Protein AF-A0A958CRR8-F1 (afdb_monomer_lite)

Secondary structure (DSSP, 8-state):
---SGGGS-GGG-----HHHHHH-HHHHHHHHHHHHHHTT----PPP-S-S---------S-HHHHHHHHHHHHHHHS-----

pLDDT: mean 84.97, std 11.8, range [39.78, 96.38]

Radius of gyration: 19.01 Å; chains: 1; bounding box: 40×30×40 Å

Sequence (83 aa):
MQADLAQVDPARRLDVGYEVFCADPGAVWNQITQRLGAQGMSADWPYTGPQQFPDTNQGRLSAGDTQAVLDTYRRLTGDRLTL

Foldseek 3Di:
DPPPVVPDDPLPDDDDDPQNCQQAVPVVVVVVQVSCVVVVDHDPDDDPDDRGHPPDPPDPDDPVRVVVVQVVCCVVPVDGDDD

Structure (mmCIF, N/CA/C/O backbone):
data_AF-A0A958CRR8-F1
#
_entry.id   AF-A0A958CRR8-F1
#
loop_
_atom_site.group_PDB
_atom_site.id
_atom_site.type_symbol
_atom_site.label_atom_id
_atom_site.label_alt_id
_atom_site.label_comp_id
_atom_site.label_asym_id
_atom_site.label_entity_id
_atom_site.label_seq_id
_atom_site.pdbx_PDB_ins_code
_atom_site.Cartn_x
_atom_site.Cartn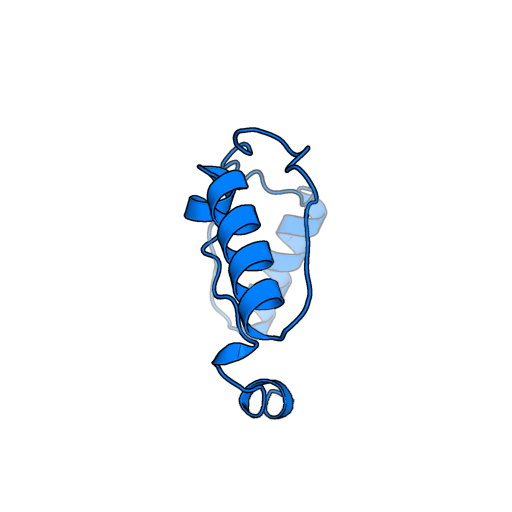_y
_atom_site.Cartn_z
_atom_site.occupancy
_atom_site.B_iso_or_equiv
_atom_site.auth_seq_id
_atom_site.auth_comp_id
_atom_site.auth_asym_id
_atom_site.auth_atom_id
_atom_site.pdbx_PDB_model_num
ATOM 1 N N . MET A 1 1 ? 18.698 -8.942 8.327 1.00 39.78 1 MET A N 1
ATOM 2 C CA . MET A 1 1 ? 17.997 -7.954 9.176 1.00 39.78 1 MET A CA 1
ATOM 3 C C . MET A 1 1 ? 16.538 -7.894 8.738 1.00 39.78 1 MET A C 1
ATOM 5 O O . MET A 1 1 ? 16.202 -7.092 7.884 1.00 39.78 1 MET A O 1
ATOM 9 N N . GLN A 1 2 ? 15.698 -8.813 9.218 1.00 51.28 2 GLN A N 1
ATOM 10 C CA . GLN A 1 2 ? 14.279 -8.902 8.819 1.00 51.28 2 GLN A CA 1
ATOM 11 C C . GLN A 1 2 ? 13.359 -9.194 10.024 1.00 51.28 2 GLN A C 1
ATOM 13 O O . GLN A 1 2 ? 12.168 -9.420 9.852 1.00 51.28 2 GLN A O 1
ATOM 18 N N . ALA A 1 3 ? 13.913 -9.214 11.244 1.00 54.91 3 ALA A N 1
ATOM 19 C CA . ALA A 1 3 ? 13.249 -9.749 12.433 1.00 54.91 3 ALA A CA 1
ATOM 20 C C . ALA A 1 3 ? 12.392 -8.724 13.201 1.00 54.91 3 ALA A C 1
ATOM 22 O O . ALA A 1 3 ? 11.503 -9.130 13.942 1.00 54.91 3 ALA A O 1
ATOM 23 N N . ASP A 1 4 ? 12.600 -7.419 13.005 1.00 61.34 4 ASP A N 1
ATOM 24 C CA . ASP A 1 4 ? 11.937 -6.400 13.838 1.00 61.34 4 ASP A CA 1
ATOM 25 C C . ASP A 1 4 ? 10.505 -6.075 13.384 1.00 61.34 4 ASP A C 1
ATOM 27 O O . ASP A 1 4 ? 9.667 -5.675 14.187 1.00 61.34 4 ASP A O 1
ATOM 31 N N . LEU A 1 5 ? 10.172 -6.322 12.112 1.00 61.78 5 LEU A N 1
ATOM 32 C CA . LEU A 1 5 ? 8.804 -6.155 11.600 1.00 61.78 5 LEU A CA 1
ATOM 33 C C . LEU A 1 5 ? 7.879 -7.320 11.981 1.00 61.78 5 LEU A C 1
ATOM 35 O O . LEU A 1 5 ? 6.662 -7.156 11.9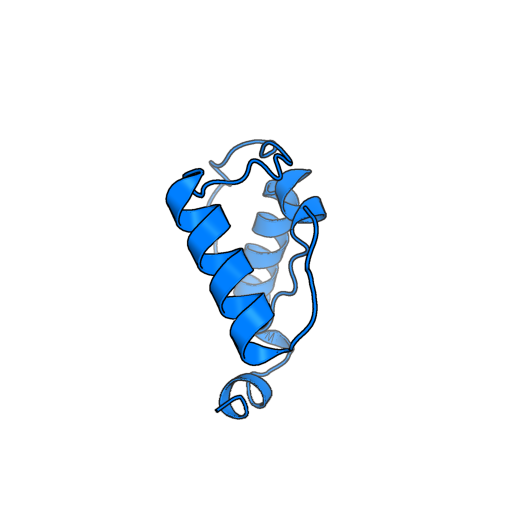90 1.00 61.78 5 LEU A O 1
ATOM 39 N N . ALA A 1 6 ? 8.440 -8.482 12.332 1.00 65.31 6 ALA A N 1
ATOM 40 C CA . ALA A 1 6 ? 7.664 -9.641 12.775 1.00 65.31 6 ALA A CA 1
ATOM 41 C C . ALA A 1 6 ? 7.038 -9.444 14.168 1.00 65.31 6 ALA A C 1
ATOM 43 O O . ALA A 1 6 ? 6.143 -10.194 14.546 1.00 65.31 6 ALA A O 1
ATOM 44 N N . GLN A 1 7 ? 7.501 -8.443 14.926 1.00 77.00 7 GLN A N 1
ATOM 45 C CA . GLN A 1 7 ? 7.015 -8.135 16.274 1.00 77.00 7 GLN A CA 1
ATOM 46 C C . GLN A 1 7 ? 5.876 -7.106 16.294 1.00 77.00 7 GLN A C 1
ATOM 48 O O . GLN A 1 7 ? 5.338 -6.804 17.359 1.00 77.00 7 GLN A O 1
ATOM 53 N N . VAL A 1 8 ? 5.505 -6.544 15.140 1.00 80.94 8 VAL A N 1
ATOM 54 C CA . VAL A 1 8 ? 4.398 -5.589 15.067 1.00 80.94 8 VAL A CA 1
ATOM 55 C C . VAL A 1 8 ? 3.084 -6.340 15.253 1.00 80.94 8 VAL A C 1
ATOM 57 O O . VAL A 1 8 ? 2.798 -7.297 14.535 1.00 80.94 8 VAL A O 1
ATOM 60 N N . ASP A 1 9 ? 2.282 -5.880 16.214 1.00 82.94 9 ASP A N 1
ATOM 61 C CA . ASP A 1 9 ? 0.927 -6.376 16.447 1.00 82.94 9 ASP A CA 1
ATOM 62 C C . ASP A 1 9 ? 0.139 -6.407 15.120 1.00 82.94 9 ASP A C 1
ATOM 64 O O . ASP A 1 9 ? 0.046 -5.369 14.453 1.00 82.94 9 ASP A O 1
ATOM 68 N N . PRO A 1 10 ? -0.447 -7.553 14.723 1.00 83.38 10 PRO A N 1
ATOM 69 C CA . PRO A 1 10 ? -1.277 -7.650 13.526 1.00 83.38 10 PRO A CA 1
ATOM 70 C C . PRO A 1 10 ? -2.388 -6.596 13.454 1.00 83.38 10 PRO A C 1
ATOM 72 O O . PRO A 1 10 ? -2.719 -6.135 12.362 1.00 83.38 10 PRO A O 1
ATOM 75 N N . ALA A 1 11 ? -2.927 -6.150 14.594 1.00 83.12 11 ALA A N 1
ATOM 76 C CA . ALA A 1 11 ? -3.927 -5.081 14.649 1.00 83.12 11 ALA A CA 1
ATOM 77 C C . ALA A 1 11 ? -3.389 -3.722 14.155 1.00 83.12 11 ALA A C 1
ATOM 79 O O . ALA A 1 11 ? -4.159 -2.854 13.741 1.00 83.12 11 ALA A O 1
ATOM 80 N N . ARG A 1 12 ? -2.063 -3.548 14.157 1.00 83.81 12 ARG A N 1
ATOM 81 C CA . ARG A 1 12 ? -1.339 -2.366 13.667 1.00 83.81 12 ARG A CA 1
ATOM 82 C C . ARG A 1 12 ? -0.752 -2.564 12.266 1.00 83.81 12 ARG A C 1
ATOM 84 O O . ARG A 1 12 ? -0.046 -1.683 11.782 1.00 83.81 12 ARG A O 1
ATOM 91 N N . ARG A 1 13 ? -1.044 -3.687 11.598 1.00 87.31 13 ARG A N 1
ATOM 92 C CA . ARG A 1 13 ? -0.572 -3.986 10.239 1.00 87.31 13 ARG A CA 1
ATOM 93 C C . ARG A 1 13 ? -1.692 -3.845 9.223 1.00 87.31 13 ARG A C 1
ATOM 95 O O . ARG A 1 13 ? -2.759 -4.417 9.405 1.00 87.31 13 ARG A O 1
ATOM 102 N N . LEU A 1 14 ? -1.453 -3.141 8.119 1.00 89.81 14 LEU A N 1
ATOM 103 C CA . LEU A 1 14 ? -2.343 -3.082 6.955 1.00 89.81 14 LEU A CA 1
ATOM 104 C C . LEU A 1 14 ? -1.644 -3.698 5.749 1.00 89.81 14 LEU A C 1
ATOM 106 O O . LEU A 1 14 ? -0.607 -3.203 5.324 1.00 89.81 14 LEU A O 1
ATOM 110 N N . ASP A 1 15 ? -2.227 -4.773 5.225 1.00 90.75 15 ASP A N 1
ATOM 111 C CA . ASP A 1 15 ? -1.758 -5.416 4.005 1.00 90.75 15 ASP A CA 1
ATOM 112 C C . ASP A 1 15 ? -2.509 -4.802 2.823 1.00 90.75 15 ASP A C 1
ATOM 114 O O . ASP A 1 15 ? -3.738 -4.848 2.768 1.00 90.75 15 ASP A O 1
ATOM 118 N N . VAL A 1 16 ? -1.769 -4.198 1.896 1.00 92.56 16 VAL A N 1
ATOM 119 C CA . VAL A 1 16 ? -2.328 -3.516 0.728 1.00 92.56 16 VAL A CA 1
ATOM 120 C C . VAL A 1 16 ? -1.697 -4.104 -0.525 1.00 92.56 16 VAL A C 1
ATOM 122 O O . VAL A 1 16 ? -0.492 -3.979 -0.733 1.00 92.56 16 VAL A O 1
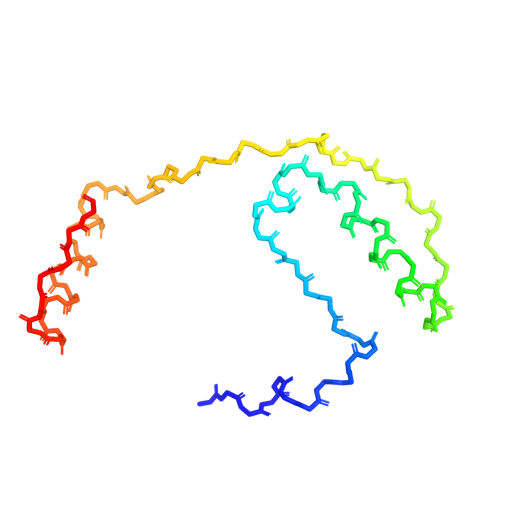ATOM 125 N N . GLY A 1 17 ? -2.513 -4.753 -1.356 1.00 90.44 17 GLY A N 1
ATOM 126 C CA . GLY A 1 17 ? -2.091 -5.197 -2.683 1.00 90.44 17 GLY A CA 1
ATOM 127 C C . GLY A 1 1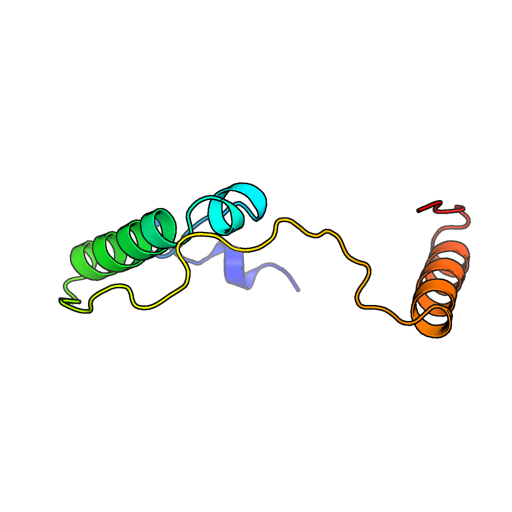7 ? -1.930 -4.003 -3.620 1.00 90.44 17 GLY A C 1
ATOM 128 O O . GLY A 1 17 ? -2.764 -3.097 -3.600 1.00 90.44 17 GLY A O 1
ATOM 129 N N . TYR A 1 18 ? -0.879 -4.005 -4.439 1.00 88.19 18 TYR A N 1
ATOM 130 C CA . TYR A 1 18 ? -0.591 -2.913 -5.371 1.00 88.19 18 TYR A CA 1
ATOM 131 C C . TYR A 1 18 ? -1.747 -2.693 -6.352 1.00 88.19 18 TYR A C 1
ATOM 133 O O . TYR A 1 18 ? -2.255 -1.583 -6.476 1.00 88.19 18 TYR A O 1
ATOM 141 N N . GLU A 1 19 ? -2.223 -3.766 -6.976 1.00 89.19 19 GLU A N 1
ATOM 142 C CA . GLU A 1 19 ? -3.292 -3.741 -7.973 1.00 89.19 19 GLU A CA 1
ATOM 143 C C . GLU A 1 19 ? -4.610 -3.265 -7.355 1.00 89.19 19 GLU A C 1
ATOM 145 O O . GLU A 1 19 ? -5.325 -2.457 -7.942 1.00 89.19 19 GLU A O 1
ATOM 150 N N . VAL A 1 20 ? -4.901 -3.716 -6.131 1.00 88.25 20 VAL A N 1
ATOM 151 C CA . VAL A 1 20 ? -6.099 -3.313 -5.381 1.00 88.25 20 VAL A CA 1
ATOM 152 C C . VAL A 1 20 ? -6.038 -1.830 -5.022 1.00 88.25 20 VAL A C 1
ATOM 154 O O . VAL A 1 20 ? -7.025 -1.121 -5.187 1.00 88.25 20 VAL A O 1
ATOM 157 N N . PHE A 1 21 ? -4.878 -1.343 -4.574 1.00 93.00 21 PHE A N 1
ATOM 158 C CA . PHE A 1 21 ? -4.679 0.074 -4.279 1.00 93.00 21 PHE A CA 1
ATOM 159 C C . PHE A 1 21 ? -4.775 0.948 -5.526 1.00 93.00 21 PHE A C 1
ATOM 161 O O . PHE A 1 21 ? -5.350 2.030 -5.467 1.00 93.00 21 PHE A O 1
ATOM 168 N N . CYS A 1 22 ? -4.217 0.499 -6.648 1.00 92.19 22 CYS A N 1
ATOM 169 C CA . CYS A 1 22 ? -4.325 1.231 -7.900 1.00 92.19 22 CYS A CA 1
ATOM 170 C C . CYS A 1 22 ? -5.776 1.303 -8.384 1.00 92.19 22 CYS A C 1
ATOM 172 O O . CYS A 1 22 ? -6.205 2.371 -8.813 1.00 92.19 22 CYS A O 1
ATOM 174 N N . ALA A 1 23 ? -6.539 0.215 -8.268 1.00 93.12 23 ALA A N 1
ATOM 175 C CA . ALA A 1 23 ? -7.938 0.181 -8.683 1.00 93.12 23 ALA A CA 1
ATOM 176 C C . ALA A 1 23 ? -8.863 1.013 -7.776 1.00 93.12 23 ALA A C 1
ATOM 178 O O . ALA A 1 23 ? -9.757 1.684 -8.285 1.00 93.12 23 ALA A O 1
ATOM 179 N N . ASP A 1 24 ? -8.659 0.973 -6.455 1.00 95.31 24 ASP A N 1
ATOM 180 C CA . ASP A 1 24 ? -9.494 1.688 -5.483 1.00 95.31 24 ASP A CA 1
ATOM 181 C C . ASP A 1 24 ? -8.685 2.131 -4.242 1.00 95.31 24 ASP A C 1
ATOM 183 O O . ASP A 1 24 ? -8.704 1.489 -3.181 1.00 95.31 24 ASP A O 1
ATOM 187 N N . PRO A 1 25 ? -7.964 3.260 -4.328 1.00 96.06 25 PRO A N 1
ATOM 188 C CA . PRO A 1 25 ? -7.217 3.793 -3.194 1.00 96.06 25 PRO A CA 1
ATOM 189 C C . PRO A 1 25 ? -8.134 4.368 -2.100 1.00 96.06 25 PRO A C 1
ATOM 191 O O . PRO A 1 25 ? -7.707 4.490 -0.948 1.00 96.06 25 PRO A O 1
ATOM 194 N N . GLY A 1 26 ? -9.393 4.689 -2.421 1.00 96.38 26 GLY A N 1
ATOM 195 C CA . GLY A 1 26 ? -10.391 5.149 -1.455 1.00 96.38 26 GLY A CA 1
ATOM 196 C C . GLY A 1 26 ? 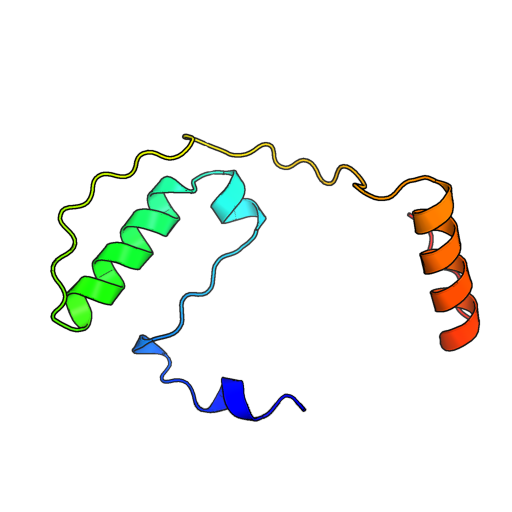-10.796 4.042 -0.479 1.00 96.38 26 GLY A C 1
ATOM 197 O O . GLY A 1 26 ? -10.877 4.274 0.729 1.00 96.38 26 GLY A O 1
ATOM 198 N N . ALA A 1 27 ? -10.960 2.808 -0.960 1.00 94.62 27 ALA A N 1
ATOM 199 C CA . ALA A 1 27 ? -11.174 1.652 -0.090 1.00 94.62 27 ALA A CA 1
ATOM 200 C C . ALA A 1 27 ? -9.997 1.419 0.868 1.00 94.62 27 ALA A C 1
ATOM 202 O O . ALA A 1 27 ? -10.211 1.082 2.035 1.00 94.62 27 ALA A O 1
ATOM 203 N N . VAL A 1 28 ? -8.759 1.630 0.413 1.00 95.31 28 VAL A N 1
ATOM 204 C CA . VAL A 1 28 ? -7.570 1.534 1.276 1.00 95.31 28 VAL A CA 1
ATOM 205 C C . VAL A 1 28 ? -7.564 2.646 2.325 1.00 95.31 28 VAL A C 1
ATOM 207 O O . VAL A 1 28 ? -7.285 2.380 3.494 1.00 95.31 28 VAL A O 1
ATOM 210 N N . TRP A 1 29 ? -7.944 3.872 1.958 1.00 95.38 29 TRP A N 1
ATOM 211 C CA . TRP A 1 29 ? -8.115 4.966 2.919 1.00 95.38 29 TRP A CA 1
ATOM 212 C C . TRP A 1 29 ? -9.126 4.630 4.019 1.00 95.38 29 TRP A C 1
ATOM 214 O O . TRP A 1 29 ? -8.834 4.810 5.201 1.00 95.38 29 TRP A O 1
ATOM 224 N N . ASN A 1 30 ? -10.280 4.072 3.652 1.00 93.69 30 ASN A N 1
ATOM 225 C CA . ASN A 1 30 ? -11.298 3.663 4.619 1.00 93.69 30 ASN A CA 1
ATOM 226 C C . ASN A 1 30 ? -10.776 2.591 5.590 1.00 93.69 30 ASN A C 1
ATOM 228 O O . ASN A 1 30 ? -11.086 2.620 6.779 1.00 93.69 30 ASN A O 1
ATOM 232 N N . GLN A 1 31 ? -9.935 1.668 5.114 1.00 93.38 31 GLN A N 1
ATOM 233 C CA . GLN A 1 31 ? -9.289 0.682 5.985 1.00 93.38 31 GLN A CA 1
ATOM 234 C C . GLN A 1 31 ? -8.317 1.341 6.974 1.00 93.38 31 GLN A C 1
ATOM 236 O O . GLN A 1 31 ? -8.257 0.934 8.136 1.00 93.38 31 GLN A O 1
ATOM 241 N N . ILE A 1 32 ? -7.579 2.372 6.544 1.00 92.44 32 ILE A N 1
ATOM 242 C CA . ILE A 1 32 ? -6.680 3.144 7.415 1.00 92.44 32 ILE A CA 1
ATOM 243 C C . ILE A 1 32 ? -7.480 3.835 8.521 1.00 92.44 32 ILE A C 1
ATOM 245 O O . ILE A 1 32 ? -7.167 3.658 9.700 1.00 92.44 32 ILE A O 1
ATOM 249 N N . THR A 1 33 ? -8.522 4.590 8.170 1.00 93.56 33 THR A N 1
ATOM 250 C CA . THR A 1 33 ? -9.316 5.345 9.152 1.00 93.56 33 THR A CA 1
ATOM 251 C C . THR A 1 33 ? -10.037 4.418 10.125 1.00 93.56 33 THR A C 1
ATOM 253 O O . THR A 1 33 ? -10.015 4.666 11.330 1.00 93.56 33 THR A O 1
ATOM 256 N N . GLN A 1 34 ? -10.573 3.289 9.653 1.00 91.12 34 GLN A N 1
ATOM 257 C CA . GLN A 1 34 ? -11.182 2.273 10.513 1.00 91.12 34 GLN A CA 1
ATOM 258 C C . GLN A 1 34 ? -10.176 1.679 11.516 1.00 91.12 34 GLN A C 1
ATOM 260 O O . GLN A 1 34 ? -10.494 1.514 12.696 1.00 91.12 34 GLN A O 1
ATOM 265 N N . ARG A 1 35 ? -8.950 1.374 11.072 1.00 90.94 35 ARG A N 1
ATOM 266 C CA . ARG A 1 35 ? -7.878 0.835 11.931 1.00 90.94 35 ARG A CA 1
ATOM 267 C C . ARG A 1 35 ? -7.409 1.839 12.977 1.00 90.94 35 ARG A C 1
ATOM 269 O O . ARG A 1 35 ? -7.136 1.442 14.108 1.00 90.94 35 ARG A O 1
ATOM 276 N N . LEU A 1 36 ? -7.311 3.114 12.611 1.00 90.94 36 LEU A N 1
ATOM 277 C CA . LEU A 1 36 ? -7.004 4.198 13.547 1.00 90.94 36 LEU A CA 1
ATOM 278 C C . LEU A 1 36 ? -8.139 4.376 14.569 1.00 90.94 36 LEU A C 1
ATOM 280 O O . LEU A 1 36 ? -7.869 4.455 15.768 1.00 90.94 36 LEU A O 1
ATOM 284 N N . GLY A 1 37 ? -9.393 4.302 14.115 1.00 91.50 37 GLY A N 1
ATOM 285 C CA . GLY A 1 37 ? -10.589 4.290 14.963 1.00 91.50 37 GLY A CA 1
ATOM 286 C C . GLY A 1 37 ? -10.561 3.192 16.020 1.00 91.50 37 GLY A C 1
ATOM 287 O O . GLY A 1 37 ? -10.769 3.456 17.203 1.00 91.50 37 GLY A O 1
ATOM 288 N N . ALA A 1 38 ? -10.207 1.968 15.624 1.00 89.62 38 ALA A N 1
ATOM 289 C CA . ALA A 1 38 ? -10.067 0.836 16.542 1.00 89.62 38 ALA A CA 1
ATOM 290 C C . ALA A 1 38 ? -8.957 1.027 17.598 1.00 89.62 38 ALA A C 1
ATOM 292 O O . ALA A 1 38 ? -8.972 0.364 18.632 1.00 89.62 38 ALA A O 1
ATOM 293 N N . GLN A 1 39 ? -8.013 1.942 17.361 1.00 90.00 39 GLN A N 1
ATOM 294 C CA . GLN A 1 39 ? -6.950 2.317 18.300 1.00 90.00 39 GLN A CA 1
ATOM 295 C C . GLN A 1 39 ? -7.319 3.540 19.159 1.00 90.00 39 GLN A C 1
ATOM 297 O O . GLN A 1 39 ? -6.475 4.054 19.890 1.00 90.00 39 GLN A O 1
ATOM 302 N N . GLY A 1 40 ? -8.567 4.014 19.081 1.00 92.81 40 GLY A N 1
ATOM 303 C CA . GLY A 1 40 ? -9.054 5.173 19.829 1.00 92.81 40 GLY A CA 1
ATOM 304 C C . GLY A 1 40 ? -8.723 6.523 19.189 1.00 92.81 40 GLY A C 1
ATOM 305 O O . GLY A 1 40 ? -8.908 7.555 19.830 1.00 92.81 40 GLY A O 1
ATOM 306 N N . MET A 1 41 ? -8.241 6.542 17.942 1.00 90.31 41 MET A N 1
ATOM 307 C CA . MET A 1 41 ? -7.995 7.778 17.198 1.00 90.31 41 MET A CA 1
ATOM 308 C C . MET A 1 41 ? -9.203 8.105 16.320 1.00 90.31 41 MET A C 1
ATOM 310 O O . MET A 1 41 ? -9.611 7.283 15.508 1.00 90.31 41 MET A O 1
ATOM 314 N N . SER A 1 42 ? -9.756 9.313 16.439 1.00 86.38 42 SER A N 1
ATOM 315 C CA . SER A 1 42 ? -10.773 9.783 15.493 1.00 86.38 42 SER A CA 1
ATOM 316 C C . SER A 1 42 ? -10.104 10.445 14.292 1.00 86.38 42 SER A C 1
ATOM 318 O O . SER A 1 42 ? -9.276 11.342 14.462 1.00 86.38 42 SER A O 1
ATOM 320 N N . ALA A 1 43 ? -10.467 10.010 13.089 1.00 79.62 43 ALA A N 1
ATOM 321 C CA . ALA A 1 43 ? -9.997 10.576 11.833 1.00 79.62 43 ALA A CA 1
ATOM 322 C C . ALA A 1 43 ? -11.205 10.931 10.956 1.00 79.62 43 ALA A C 1
ATOM 324 O O . ALA A 1 43 ? -11.570 10.177 10.059 1.00 79.62 43 ALA A O 1
ATOM 325 N N . ASP A 1 44 ? -11.803 12.102 11.190 1.00 84.44 44 ASP A N 1
ATOM 326 C CA . ASP A 1 44 ? -12.862 12.676 10.337 1.00 84.44 44 ASP A CA 1
ATOM 327 C C . ASP A 1 44 ? -12.281 13.354 9.084 1.00 84.44 44 ASP A C 1
ATOM 329 O O . ASP A 1 44 ? -12.747 14.393 8.610 1.00 84.44 44 ASP A O 1
ATOM 333 N N . TRP A 1 45 ? -11.195 12.794 8.557 1.00 89.88 45 TRP A N 1
ATOM 334 C CA . TRP A 1 45 ? -10.508 13.338 7.401 1.00 89.88 45 TRP A CA 1
ATOM 335 C C . TRP A 1 45 ? -11.117 12.760 6.123 1.00 89.88 45 TRP A C 1
ATOM 337 O O . TRP A 1 45 ? -11.099 11.537 5.932 1.00 89.88 45 TRP A O 1
ATOM 347 N N . PRO A 1 46 ? -11.634 13.608 5.219 1.00 92.69 46 PRO A N 1
ATOM 348 C CA . PRO A 1 46 ? -12.119 13.131 3.939 1.00 92.69 46 PRO A CA 1
ATOM 349 C C . PRO A 1 46 ? -10.948 12.620 3.100 1.00 92.69 46 PRO A C 1
ATOM 351 O O . PRO A 1 46 ? -9.850 13.182 3.122 1.00 92.69 46 PRO A O 1
ATOM 354 N N . TYR A 1 47 ? -11.198 11.578 2.313 1.00 94.81 47 TYR A N 1
ATOM 355 C CA . TYR A 1 47 ? -10.257 11.176 1.280 1.00 94.81 47 TYR A CA 1
ATOM 356 C C . TYR A 1 47 ? -10.213 12.240 0.177 1.00 94.81 47 TYR A C 1
ATOM 358 O O . TYR A 1 47 ? -11.247 12.597 -0.385 1.00 94.81 47 TYR A O 1
ATOM 366 N N . THR A 1 48 ? -9.019 12.737 -0.142 1.00 96.19 48 THR A N 1
ATOM 367 C CA . THR A 1 48 ? -8.798 13.768 -1.175 1.00 96.19 48 THR A CA 1
ATOM 368 C C . THR A 1 48 ? -7.919 13.284 -2.328 1.00 96.19 48 THR A C 1
ATOM 370 O O . THR A 1 48 ? -7.507 14.080 -3.171 1.00 96.19 48 THR A O 1
ATOM 373 N N . GLY A 1 49 ? -7.600 11.988 -2.361 1.00 93.94 49 GLY A N 1
ATOM 374 C CA . GLY A 1 49 ? -6.768 11.406 -3.406 1.00 93.94 49 GLY A CA 1
ATOM 375 C C . GLY A 1 49 ? -7.541 11.042 -4.683 1.00 93.94 49 GLY A C 1
ATOM 376 O O . GLY A 1 49 ? -8.754 11.250 -4.773 1.00 93.94 49 GLY A O 1
ATOM 377 N N . PRO A 1 50 ? -6.836 10.510 -5.695 1.00 94.88 50 PRO A N 1
ATOM 378 C CA . PRO A 1 50 ? -7.438 10.065 -6.952 1.00 94.88 50 PRO A CA 1
ATOM 379 C C . PRO A 1 50 ? -8.459 8.939 -6.755 1.00 94.88 50 PRO A C 1
ATOM 381 O O . PRO A 1 50 ? -8.325 8.140 -5.840 1.00 94.88 50 PRO A O 1
ATOM 384 N N . GLN A 1 51 ? -9.438 8.809 -7.657 1.00 95.00 51 GLN A N 1
ATOM 385 C CA . GLN A 1 51 ? -10.364 7.662 -7.639 1.00 95.00 51 GLN A CA 1
ATOM 386 C C . GLN A 1 51 ? -9.692 6.337 -8.015 1.00 95.00 51 GLN A C 1
ATOM 388 O O . GLN A 1 51 ? -10.162 5.285 -7.610 1.00 95.00 51 GLN A O 1
ATOM 393 N N . GLN A 1 52 ? -8.613 6.401 -8.792 1.00 94.69 52 GLN A N 1
ATOM 394 C CA . GLN A 1 52 ? -7.790 5.2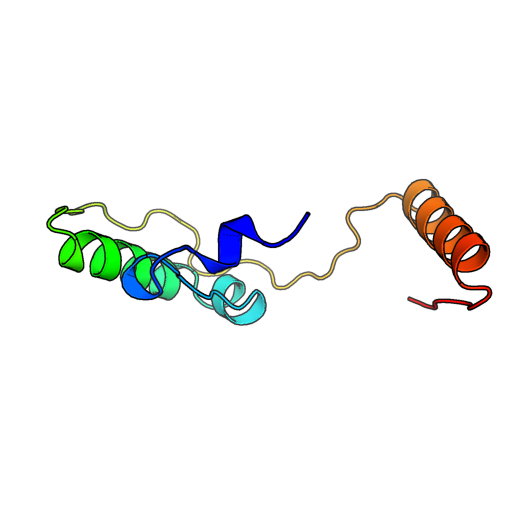72 -9.206 1.00 94.69 52 GLN A CA 1
ATOM 395 C C . GLN A 1 52 ? -6.405 5.798 -9.597 1.00 94.69 52 GLN A C 1
ATOM 397 O O . GLN A 1 52 ? -6.259 6.963 -9.989 1.00 94.69 52 GLN A O 1
ATOM 402 N N . PHE A 1 53 ? -5.394 4.944 -9.525 1.00 89.62 53 PHE A N 1
ATOM 403 C CA . PHE A 1 53 ? -4.081 5.185 -10.109 1.00 89.62 53 PHE A CA 1
ATOM 404 C C . PHE A 1 53 ? -3.933 4.364 -11.391 1.00 89.62 53 PHE A C 1
ATOM 406 O O . PHE A 1 53 ? -4.473 3.262 -11.467 1.00 89.62 53 PHE A O 1
ATOM 413 N N . PRO A 1 54 ? -3.178 4.854 -12.390 1.00 83.62 54 PRO A N 1
ATOM 414 C CA . PRO A 1 54 ? -2.798 4.021 -13.520 1.00 83.62 54 PRO A CA 1
ATOM 415 C C . PRO A 1 54 ? -2.047 2.795 -12.992 1.00 83.62 54 PRO A C 1
ATOM 417 O O . PRO A 1 54 ? -1.055 2.940 -12.273 1.00 83.62 54 PRO A O 1
ATOM 420 N N . ASP A 1 55 ? -2.493 1.604 -13.366 1.00 71.81 55 ASP A N 1
ATOM 421 C CA . ASP A 1 55 ? -1.824 0.322 -13.127 1.00 71.81 55 ASP A CA 1
ATOM 422 C C . ASP A 1 55 ? -0.650 0.140 -14.101 1.00 71.81 55 ASP A C 1
ATOM 424 O O . ASP A 1 55 ? -0.460 -0.893 -14.740 1.00 71.81 55 ASP A O 1
ATOM 428 N N . THR A 1 56 ? 0.151 1.187 -14.282 1.00 67.62 56 THR A N 1
ATOM 429 C CA . THR A 1 56 ? 1.233 1.141 -15.249 1.00 67.62 56 THR A CA 1
ATOM 430 C C . THR A 1 56 ? 2.487 0.590 -14.584 1.00 67.62 56 THR A C 1
ATOM 432 O O . THR A 1 56 ? 3.213 1.292 -13.881 1.00 67.62 56 THR A O 1
ATOM 435 N N . ASN A 1 57 ? 2.821 -0.659 -14.921 1.00 61.09 57 ASN A N 1
ATOM 436 C CA . ASN A 1 57 ? 4.175 -1.219 -14.793 1.00 61.09 57 ASN A CA 1
ATOM 437 C C . ASN A 1 57 ? 5.153 -0.538 -15.771 1.00 61.09 57 ASN A C 1
ATOM 439 O O . ASN A 1 57 ? 5.981 -1.183 -16.412 1.00 61.09 57 ASN A O 1
ATOM 443 N N . GLN A 1 58 ? 5.043 0.779 -15.948 1.00 61.50 58 GLN A N 1
ATOM 444 C CA . GLN A 1 58 ? 5.993 1.522 -16.752 1.00 61.50 58 GLN A CA 1
ATOM 445 C C . GLN A 1 58 ? 7.329 1.496 -16.021 1.00 61.50 58 GLN A C 1
ATOM 447 O O . GLN A 1 58 ? 7.457 2.022 -14.913 1.00 61.50 58 GLN A O 1
ATOM 452 N N . GLY A 1 59 ? 8.315 0.850 -16.648 1.00 61.34 59 GLY A N 1
ATOM 453 C CA . GLY A 1 59 ? 9.695 0.861 -16.193 1.00 61.34 59 GLY A CA 1
ATOM 454 C C . GLY A 1 59 ? 10.132 2.305 -15.985 1.00 61.34 59 GLY A C 1
ATOM 455 O O . GLY A 1 59 ? 10.295 3.058 -16.938 1.00 61.34 59 GLY A O 1
ATOM 456 N N . ARG A 1 60 ? 10.275 2.707 -14.720 1.00 68.25 60 ARG A N 1
ATOM 457 C CA . ARG A 1 60 ? 10.720 4.060 -14.347 1.00 68.25 60 ARG A CA 1
ATOM 458 C C . ARG A 1 60 ? 12.225 4.247 -14.521 1.00 68.25 60 ARG A C 1
ATOM 460 O O . ARG A 1 60 ? 12.736 5.343 -14.320 1.00 68.25 60 ARG A O 1
ATOM 467 N N . LEU A 1 61 ? 12.929 3.164 -14.837 1.00 78.44 61 LEU A N 1
ATOM 468 C CA . LEU A 1 61 ? 14.361 3.156 -15.054 1.00 78.44 61 LEU A CA 1
ATOM 469 C C . LEU A 1 61 ? 14.670 3.593 -16.480 1.00 78.44 61 LEU A C 1
ATOM 471 O O . LEU A 1 61 ? 14.004 3.186 -17.433 1.00 78.44 61 LEU A O 1
ATOM 475 N N . SER A 1 62 ? 15.727 4.389 -16.627 1.00 85.12 62 SER A N 1
ATOM 476 C CA . SER A 1 62 ? 16.300 4.630 -17.945 1.00 85.12 62 SER A CA 1
ATOM 477 C C . SER A 1 62 ? 16.772 3.305 -18.559 1.00 85.12 62 SER A C 1
ATOM 479 O O . SER A 1 62 ? 16.993 2.314 -17.854 1.00 85.12 62 SER A O 1
ATOM 481 N N . ALA A 1 63 ? 16.974 3.271 -19.877 1.00 84.25 63 ALA A N 1
ATOM 482 C CA . ALA A 1 63 ? 17.541 2.090 -20.529 1.00 84.25 63 ALA A CA 1
ATOM 483 C C . ALA A 1 63 ? 18.913 1.710 -19.931 1.00 84.25 63 ALA A C 1
ATOM 485 O O . ALA A 1 63 ? 19.204 0.528 -19.757 1.00 84.25 63 ALA A O 1
ATOM 486 N N . GLY A 1 64 ? 19.719 2.711 -19.553 1.00 89.12 64 GLY A N 1
ATOM 487 C CA . GLY A 1 64 ? 21.013 2.505 -18.901 1.00 89.12 64 GLY A CA 1
ATOM 488 C C . GLY A 1 64 ? 20.884 1.869 -17.517 1.00 89.12 64 GLY A C 1
ATOM 489 O O . GLY A 1 64 ? 21.553 0.876 -17.238 1.00 89.12 64 GLY A O 1
ATOM 490 N N . ASP A 1 65 ? 19.979 2.379 -16.680 1.00 88.50 65 ASP A N 1
ATOM 491 C CA . ASP A 1 65 ? 19.758 1.834 -15.332 1.00 88.50 65 ASP A CA 1
ATOM 492 C C . ASP A 1 65 ? 19.143 0.433 -15.384 1.00 88.50 65 ASP A C 1
ATOM 494 O O . ASP A 1 65 ? 19.530 -0.453 -14.622 1.00 88.50 65 ASP A O 1
ATOM 498 N N . THR A 1 66 ? 18.228 0.206 -16.328 1.00 89.38 66 THR A N 1
ATOM 499 C CA . THR A 1 66 ? 17.636 -1.114 -16.573 1.00 89.38 66 THR A CA 1
ATOM 500 C C . THR A 1 66 ? 18.724 -2.124 -16.932 1.00 89.38 66 THR A C 1
ATOM 502 O O . THR A 1 66 ? 18.787 -3.202 -16.340 1.00 89.38 66 THR A O 1
ATOM 505 N N . GLN A 1 67 ? 19.633 -1.761 -17.842 1.00 89.50 67 GLN A N 1
ATOM 506 C CA . GLN A 1 67 ? 20.742 -2.630 -18.229 1.00 89.50 67 GLN A CA 1
ATOM 507 C C . GLN A 1 67 ? 21.703 -2.886 -17.061 1.00 89.50 67 GLN A C 1
ATOM 509 O O . GLN A 1 67 ? 22.110 -4.026 -16.850 1.00 89.50 67 GLN A O 1
ATOM 514 N N . ALA A 1 68 ? 22.013 -1.866 -16.256 1.00 91.25 68 ALA A N 1
ATOM 515 C CA . ALA A 1 68 ? 22.877 -2.012 -15.086 1.00 91.25 68 ALA A CA 1
ATOM 516 C C . ALA A 1 68 ? 22.299 -2.992 -14.047 1.00 91.25 68 ALA A C 1
ATOM 518 O O . ALA A 1 68 ? 23.040 -3.795 -13.464 1.00 91.25 68 ALA A O 1
ATOM 519 N N . VAL A 1 69 ? 20.979 -2.967 -13.837 1.00 89.25 69 VAL A N 1
ATOM 520 C CA . VAL A 1 69 ? 20.273 -3.921 -12.968 1.00 89.25 69 VAL A CA 1
ATOM 521 C C . VAL A 1 69 ? 20.336 -5.335 -13.548 1.00 89.25 69 VAL A C 1
ATOM 523 O O . VAL A 1 69 ? 20.703 -6.264 -12.826 1.00 89.25 69 VAL A O 1
ATOM 526 N N . LEU A 1 70 ? 20.049 -5.506 -14.843 1.00 89.94 70 LEU A N 1
ATOM 527 C CA . LEU A 1 70 ? 20.093 -6.812 -15.515 1.00 89.94 70 LEU A CA 1
ATOM 528 C C . LEU A 1 70 ? 21.503 -7.425 -15.505 1.00 89.94 70 LEU A C 1
ATOM 530 O O . LEU A 1 70 ? 21.664 -8.612 -15.210 1.00 89.94 70 LEU A O 1
ATOM 534 N N . ASP A 1 71 ? 22.535 -6.623 -15.766 1.00 91.88 71 ASP A N 1
ATOM 535 C CA . ASP A 1 71 ? 23.930 -7.069 -15.743 1.00 91.88 71 ASP A CA 1
ATOM 536 C C . ASP A 1 71 ? 24.378 -7.448 -14.329 1.00 91.88 71 ASP A C 1
ATOM 538 O O . ASP A 1 71 ? 25.067 -8.455 -14.136 1.00 91.88 71 ASP A O 1
ATOM 542 N N . THR A 1 72 ? 23.956 -6.671 -13.328 1.00 93.12 72 THR A N 1
ATOM 543 C CA . THR A 1 72 ? 24.224 -6.976 -11.919 1.00 93.12 72 THR A CA 1
ATOM 544 C C . THR A 1 72 ? 23.548 -8.276 -11.507 1.00 93.12 72 THR A C 1
ATOM 546 O O . THR A 1 72 ? 24.200 -9.112 -10.881 1.00 93.12 72 THR A O 1
ATOM 549 N N . TYR A 1 73 ? 22.286 -8.476 -11.890 1.00 91.44 73 TYR A N 1
ATOM 550 C CA . TYR A 1 73 ? 21.560 -9.715 -11.629 1.00 91.44 73 TYR A CA 1
ATOM 551 C C . TYR A 1 73 ? 22.297 -10.910 -12.237 1.00 91.44 73 TYR A C 1
ATOM 553 O O . TYR A 1 73 ? 22.666 -11.825 -11.506 1.00 91.44 73 TYR A O 1
ATOM 561 N N . ARG A 1 74 ? 22.646 -10.838 -13.531 1.00 91.31 74 ARG A N 1
ATOM 562 C CA . ARG A 1 74 ? 23.410 -11.889 -14.223 1.00 91.31 74 ARG A CA 1
ATOM 563 C C . ARG A 1 74 ? 24.732 -12.201 -13.531 1.00 91.31 74 ARG A C 1
ATOM 565 O O . ARG A 1 74 ? 25.116 -13.360 -13.433 1.00 91.31 74 ARG A O 1
ATOM 572 N N . ARG A 1 75 ? 25.450 -11.181 -13.055 1.00 91.88 75 ARG A N 1
ATOM 573 C CA . ARG A 1 75 ? 26.716 -11.372 -12.332 1.00 91.88 75 ARG A CA 1
ATOM 574 C C . ARG A 1 75 ? 26.518 -12.094 -10.999 1.00 91.88 75 ARG A C 1
ATOM 576 O O . ARG A 1 75 ? 27.390 -12.861 -10.609 1.00 91.88 75 ARG A O 1
ATOM 583 N N . LEU A 1 76 ? 25.429 -11.808 -10.288 1.00 93.25 76 LEU A N 1
ATOM 584 C CA . LEU A 1 76 ? 25.168 -12.366 -8.961 1.00 93.25 76 LEU A CA 1
ATOM 585 C C . LEU A 1 76 ? 24.593 -13.782 -9.016 1.00 93.25 76 LEU A C 1
ATOM 587 O O . LEU A 1 76 ? 24.952 -14.602 -8.177 1.00 93.25 76 LEU A O 1
ATOM 591 N N . THR A 1 77 ? 23.709 -14.065 -9.972 1.00 91.31 77 THR A N 1
ATOM 592 C CA . THR A 1 77 ? 22.976 -15.339 -10.032 1.00 91.31 77 THR A CA 1
ATOM 593 C C . THR A 1 77 ? 23.497 -16.287 -11.107 1.00 91.31 77 THR A C 1
ATOM 595 O O . THR A 1 77 ? 23.259 -17.484 -11.019 1.00 91.31 77 THR A O 1
ATOM 598 N N . GLY A 1 78 ? 24.208 -15.781 -12.121 1.00 88.94 78 GLY A N 1
ATOM 599 C CA . GLY A 1 78 ? 24.554 -16.538 -13.329 1.00 88.94 78 GLY A CA 1
ATOM 600 C C . GLY A 1 78 ? 23.397 -16.668 -14.327 1.00 88.94 78 GLY A C 1
ATOM 601 O O . GLY A 1 78 ? 23.626 -17.035 -15.479 1.00 88.94 78 GLY A O 1
ATOM 602 N N . ASP A 1 79 ? 22.182 -16.298 -13.920 1.00 85.12 79 ASP A N 1
ATOM 603 C CA . ASP A 1 79 ? 20.969 -16.432 -14.716 1.00 85.12 79 ASP A CA 1
ATOM 604 C C . ASP A 1 79 ? 20.676 -15.177 -15.535 1.00 85.12 79 ASP A C 1
ATOM 606 O O . ASP A 1 79 ? 21.053 -14.050 -15.197 1.00 85.12 79 ASP A O 1
ATOM 610 N N . ARG A 1 80 ? 19.958 -15.369 -16.642 1.00 81.25 80 ARG A N 1
ATOM 611 C CA . ARG A 1 80 ? 19.568 -14.282 -17.536 1.00 81.25 80 ARG A CA 1
ATOM 612 C C . ARG A 1 80 ? 18.099 -13.941 -17.317 1.00 81.25 80 ARG A C 1
ATOM 614 O O . ARG A 1 80 ? 17.220 -14.681 -17.746 1.00 81.25 80 ARG A O 1
ATOM 621 N N . LEU A 1 81 ? 17.848 -12.807 -16.669 1.00 78.19 81 LEU A N 1
ATOM 622 C CA . LEU A 1 81 ? 16.502 -12.251 -16.571 1.00 78.19 81 LEU A CA 1
ATOM 623 C C . LEU A 1 81 ? 16.124 -11.610 -17.914 1.00 78.19 81 LEU A C 1
ATOM 625 O O . LEU A 1 81 ? 16.935 -10.903 -18.516 1.00 78.19 81 LEU A O 1
ATOM 629 N N . THR A 1 82 ? 14.905 -11.860 -18.380 1.00 72.12 82 THR A N 1
ATOM 630 C CA . THR A 1 82 ? 14.309 -11.171 -19.534 1.00 72.12 82 THR A CA 1
ATOM 631 C C . THR A 1 82 ? 13.075 -10.426 -19.047 1.00 72.12 82 THR A C 1
ATOM 633 O O . THR A 1 82 ? 12.311 -10.977 -18.256 1.00 72.12 82 THR A O 1
ATOM 636 N N . LEU A 1 83 ? 12.967 -9.157 -19.445 1.00 66.75 83 LEU A N 1
ATOM 637 C CA . LEU A 1 83 ? 11.816 -8.294 -19.178 1.00 66.75 83 LEU A CA 1
ATOM 638 C C . LEU A 1 83 ? 10.778 -8.454 -20.287 1.00 66.75 83 LEU A C 1
ATOM 640 O O . LEU A 1 83 ? 11.213 -8.579 -21.457 1.00 66.75 83 LEU A O 1
#